Protein AF-A0A8C6IR20-F1 (afdb_monomer_lite)

pLDDT: mean 85.44, std 14.26, range [50.31, 96.75]

Organism: Melopsittacus undulatus (NCBI:txid13146)

Radius of gyration: 22.24 Å; chains: 1; bounding box: 39×12×78 Å

Sequence (79 aa):
MLELNLRSEKLILFSPKAPHVKAMVDHFITELRKDSQYVVAVRNYSPEDKSRLSFHKGDIIHLQPMKHPERGEWCPPPM

Foldseek 3Di:
DAWDDDPPDIDDDDDPCRVVVNVVVVVVVVVCVPPPQKDFACAFDDDPDPVDDGDHGGDIDGHDDPPPPPPPDDDDDDD

Structure (mmCIF, N/CA/C/O backbone):
data_AF-A0A8C6IR20-F1
#
_entry.id   AF-A0A8C6IR20-F1
#
loop_
_atom_site.group_PDB
_atom_site.id
_atom_site.type_symbol
_atom_site.label_atom_id
_atom_site.label_alt_id
_atom_site.label_comp_id
_atom_site.label_asym_id
_atom_site.label_entity_id
_atom_site.label_seq_id
_atom_site.pdbx_PDB_ins_code
_atom_site.Cartn_x
_atom_site.Cartn_y
_atom_site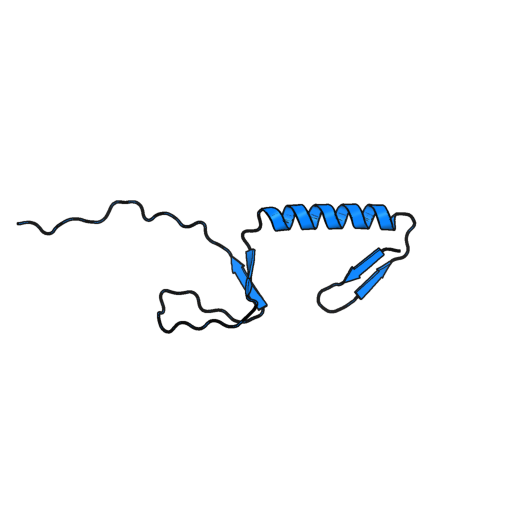.Cartn_z
_atom_site.occupancy
_atom_site.B_iso_or_equiv
_atom_site.auth_seq_id
_atom_site.auth_comp_id
_atom_site.auth_asym_id
_atom_site.auth_atom_id
_atom_site.pdbx_PDB_model_num
ATOM 1 N N . MET A 1 1 ? -10.957 -2.536 21.069 1.00 88.44 1 MET A N 1
ATOM 2 C CA . MET A 1 1 ? -9.534 -2.188 20.883 1.00 88.44 1 MET A CA 1
ATOM 3 C C . MET A 1 1 ? -9.278 -2.043 19.396 1.00 88.44 1 MET A C 1
ATOM 5 O O . MET A 1 1 ? -9.796 -2.851 18.635 1.00 88.44 1 MET A O 1
ATOM 9 N N . LEU A 1 2 ? -8.573 -0.995 18.988 1.00 92.44 2 LEU A N 1
ATOM 10 C CA . LEU A 1 2 ? -8.149 -0.749 17.614 1.00 92.44 2 LEU A CA 1
ATOM 11 C C . LEU A 1 2 ? -6.624 -0.802 17.594 1.00 92.44 2 LEU A C 1
ATOM 13 O O . LEU A 1 2 ? -5.983 -0.063 18.335 1.00 92.44 2 LEU A O 1
ATOM 17 N N . GLU A 1 3 ? -6.067 -1.668 16.759 1.00 93.44 3 GLU A N 1
ATOM 18 C CA . GLU A 1 3 ? -4.626 -1.769 16.546 1.00 93.44 3 GLU A CA 1
ATOM 19 C C . GLU 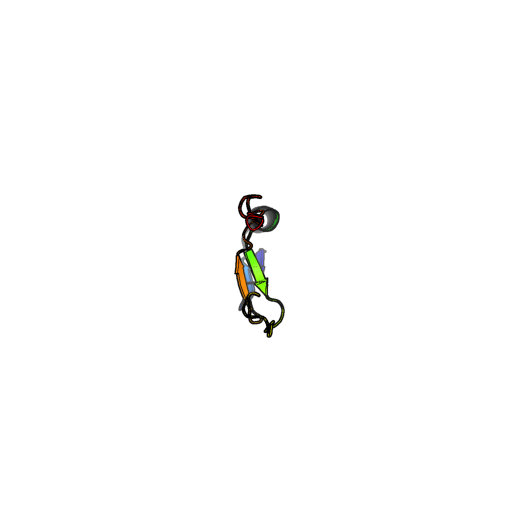A 1 3 ? -4.301 -1.367 15.111 1.00 93.44 3 GLU A C 1
ATOM 21 O O . GLU A 1 3 ? -4.870 -1.920 14.169 1.00 93.44 3 GLU A O 1
ATOM 26 N N . LEU A 1 4 ? -3.382 -0.418 14.949 1.00 91.50 4 LEU A N 1
ATOM 27 C CA . LEU A 1 4 ? -2.898 0.049 13.656 1.00 91.50 4 LEU A CA 1
ATOM 28 C C . LEU A 1 4 ? -1.380 -0.119 13.611 1.00 91.50 4 LEU A C 1
ATOM 30 O O . LEU A 1 4 ? -0.661 0.418 14.452 1.00 91.50 4 LEU A O 1
ATOM 34 N N . ASN A 1 5 ? -0.891 -0.863 12.623 1.00 92.75 5 ASN A N 1
ATOM 35 C CA . ASN A 1 5 ? 0.539 -0.962 12.352 1.00 92.75 5 ASN A CA 1
ATOM 36 C C . ASN A 1 5 ? 0.903 0.143 11.361 1.00 92.75 5 ASN A C 1
ATOM 38 O O . ASN A 1 5 ? 0.587 0.051 10.174 1.00 92.75 5 ASN A O 1
ATOM 42 N N . LEU A 1 6 ? 1.516 1.207 11.868 1.00 89.88 6 LEU A N 1
ATOM 43 C CA . LEU A 1 6 ? 2.076 2.276 11.055 1.00 89.88 6 LEU A CA 1
ATOM 44 C C . LEU A 1 6 ? 3.478 1.866 10.585 1.00 89.88 6 LEU A C 1
ATOM 46 O O . LEU A 1 6 ? 4.028 0.844 10.993 1.00 89.88 6 LEU A O 1
ATOM 50 N N . ARG A 1 7 ? 4.077 2.668 9.702 1.00 86.88 7 ARG A N 1
ATOM 51 C CA . ARG A 1 7 ? 5.373 2.341 9.087 1.00 86.88 7 ARG A CA 1
ATOM 52 C C . ARG A 1 7 ? 6.508 2.181 10.109 1.00 86.88 7 ARG A C 1
ATOM 54 O O . ARG A 1 7 ? 7.397 1.365 9.889 1.00 86.88 7 ARG A O 1
ATOM 61 N N . SER A 1 8 ? 6.495 2.970 11.180 1.00 90.56 8 SER A N 1
ATOM 62 C CA . SER A 1 8 ? 7.559 3.030 12.193 1.00 90.56 8 SER A CA 1
ATOM 63 C C . SER A 1 8 ? 7.119 2.557 13.575 1.00 90.56 8 SER A C 1
ATOM 65 O O . SER A 1 8 ? 7.964 2.334 14.435 1.00 90.56 8 SER A O 1
ATOM 67 N N . GLU A 1 9 ? 5.816 2.422 13.808 1.00 94.12 9 GLU A N 1
ATOM 68 C CA . GLU A 1 9 ? 5.273 2.211 15.144 1.00 94.12 9 GLU A CA 1
ATOM 69 C C . GLU A 1 9 ? 3.918 1.509 15.108 1.00 94.12 9 GLU A C 1
ATOM 71 O O . GLU A 1 9 ? 3.230 1.467 14.086 1.00 94.12 9 GLU A O 1
ATOM 76 N N . LYS A 1 10 ? 3.523 0.964 16.254 1.00 94.69 10 LYS A N 1
ATOM 77 C CA . LYS A 1 10 ? 2.209 0.361 16.445 1.00 94.69 10 LYS A CA 1
ATOM 78 C C . LYS A 1 10 ? 1.373 1.275 17.328 1.00 94.69 10 LYS A C 1
ATOM 80 O O . LYS A 1 10 ? 1.742 1.538 18.469 1.00 94.69 10 LYS A O 1
ATOM 85 N N . LEU A 1 11 ? 0.237 1.725 16.811 1.00 94.06 11 LEU A N 1
ATOM 86 C CA . LEU A 1 11 ? -0.724 2.532 17.549 1.00 94.06 11 LEU A CA 1
ATOM 87 C C . LEU A 1 11 ? -1.840 1.631 18.088 1.00 94.06 11 LEU A C 1
ATOM 89 O O . LEU A 1 11 ? -2.469 0.887 17.333 1.00 94.06 11 LEU A O 1
ATOM 93 N N . ILE A 1 12 ? -2.096 1.708 19.394 1.00 94.44 12 ILE A N 1
ATOM 94 C CA . ILE A 1 12 ? -3.153 0.950 20.073 1.00 94.44 12 ILE A CA 1
ATOM 95 C C . ILE A 1 12 ? -4.122 1.942 20.712 1.00 94.44 12 ILE A C 1
ATOM 97 O O . ILE A 1 12 ? -3.727 2.767 21.532 1.00 94.44 12 ILE A O 1
ATOM 101 N N . LEU A 1 13 ? -5.397 1.857 20.337 1.00 92.75 13 LEU A N 1
ATOM 102 C CA . LEU A 1 13 ? -6.456 2.745 20.808 1.00 92.75 13 LEU A CA 1
ATOM 103 C C . LEU A 1 13 ? -7.596 1.952 21.451 1.00 92.75 13 LEU A C 1
ATOM 105 O O . LEU A 1 13 ? -8.045 0.914 20.951 1.00 92.75 13 LEU A O 1
ATOM 109 N N . PHE A 1 14 ? -8.129 2.485 22.546 1.00 95.38 14 PHE A N 1
ATOM 110 C CA . PHE A 1 14 ? -9.263 1.905 23.257 1.00 95.38 14 PHE A CA 1
ATOM 111 C C . PHE A 1 14 ? -10.482 2.805 23.089 1.00 95.38 14 PHE A C 1
ATOM 113 O O . PHE A 1 14 ? -10.514 3.941 23.543 1.00 95.38 14 PHE A O 1
ATOM 120 N N . SER A 1 15 ? -11.491 2.293 22.388 1.00 93.38 15 SER A N 1
ATOM 121 C CA . SER A 1 15 ? -12.758 2.983 22.168 1.00 93.38 15 SER A CA 1
ATOM 122 C C . SER A 1 15 ? -13.878 1.957 21.977 1.00 93.38 15 SER A C 1
ATOM 124 O O . SER A 1 15 ? -13.640 0.937 21.317 1.00 93.38 15 SER A O 1
ATOM 126 N N . PRO A 1 16 ? -15.105 2.225 22.461 1.00 94.25 16 PRO A N 1
ATOM 127 C CA . PRO A 1 16 ? -16.287 1.426 22.129 1.00 94.25 16 PRO A CA 1
ATOM 128 C C . PRO A 1 16 ? -16.565 1.378 20.620 1.00 94.25 16 PRO A C 1
ATOM 130 O O . PRO A 1 16 ? -17.068 0.386 20.102 1.00 94.25 16 PRO A O 1
ATOM 133 N N . LYS A 1 17 ? -16.182 2.432 19.884 1.00 94.88 17 LYS A N 1
ATOM 134 C CA . LYS A 1 17 ? -16.338 2.514 18.424 1.00 94.88 17 LYS A CA 1
ATOM 135 C C . LYS A 1 17 ? -15.173 1.893 17.648 1.00 94.88 17 LYS A C 1
ATOM 137 O O . LYS A 1 17 ? -15.197 1.920 16.422 1.00 94.88 17 LYS A O 1
ATOM 142 N N . ALA A 1 18 ? -14.176 1.311 18.318 1.00 94.62 18 ALA A N 1
ATOM 143 C CA . ALA A 1 18 ? -12.999 0.728 17.668 1.00 94.62 18 ALA A CA 1
ATOM 144 C C . ALA A 1 18 ? -13.323 -0.240 16.505 1.00 94.62 18 ALA A C 1
ATOM 146 O O . ALA A 1 18 ? -12.685 -0.100 15.462 1.00 94.62 18 ALA A O 1
ATOM 147 N N . PRO A 1 19 ? -14.315 -1.153 16.606 1.00 92.56 19 PRO A N 1
ATOM 148 C CA . PRO A 1 19 ? -14.667 -2.032 15.487 1.00 92.56 19 PRO A CA 1
ATOM 149 C C . PRO A 1 19 ? -15.166 -1.269 14.251 1.00 92.56 19 PRO A C 1
ATOM 151 O O . PRO A 1 19 ? -14.802 -1.608 13.130 1.00 92.56 19 PRO A O 1
ATOM 154 N N . HIS A 1 20 ? -15.944 -0.202 14.456 1.00 94.62 20 HIS A N 1
ATOM 155 C CA . HIS A 1 20 ? -16.484 0.625 13.374 1.00 94.62 20 HIS A CA 1
ATOM 156 C C . HIS A 1 20 ? -15.381 1.425 12.682 1.00 94.62 20 HIS A C 1
ATOM 158 O O . HIS A 1 20 ? -15.322 1.470 11.457 1.00 94.62 20 HIS A O 1
ATOM 164 N N . VAL A 1 21 ? -14.475 2.019 13.466 1.00 93.88 21 VAL A N 1
ATOM 165 C CA . VAL A 1 21 ? -13.317 2.741 12.921 1.00 93.88 21 VAL A CA 1
ATOM 166 C C . VAL A 1 21 ? -12.426 1.789 12.127 1.00 93.88 21 VAL A C 1
ATOM 168 O O . VAL A 1 21 ? -12.019 2.133 11.022 1.00 93.88 21 VAL A O 1
ATOM 171 N N . LYS A 1 22 ? -12.176 0.577 12.641 1.00 93.56 22 LYS A N 1
ATOM 172 C CA . LYS A 1 22 ? -11.409 -0.447 11.923 1.00 93.56 22 LYS A CA 1
ATOM 173 C C . LYS A 1 22 ? -12.051 -0.785 10.575 1.00 93.56 22 LYS A C 1
ATOM 175 O O . LYS A 1 22 ? -11.371 -0.731 9.560 1.00 93.56 22 LYS A O 1
ATOM 180 N N . ALA A 1 23 ? -13.352 -1.079 10.569 1.00 94.38 23 ALA A N 1
ATOM 181 C CA . ALA A 1 23 ? -14.082 -1.421 9.350 1.00 94.38 23 ALA A CA 1
ATOM 182 C C . ALA A 1 23 ? -14.037 -0.291 8.309 1.00 94.38 23 ALA A C 1
ATOM 184 O O . ALA A 1 23 ? -13.821 -0.548 7.129 1.00 94.38 23 ALA A O 1
ATOM 185 N N . MET A 1 24 ? -14.184 0.961 8.753 1.00 95.44 24 MET A N 1
ATOM 186 C CA . MET A 1 24 ? -14.071 2.130 7.884 1.00 95.44 24 MET A CA 1
ATOM 187 C C . MET A 1 24 ? -12.671 2.227 7.263 1.00 95.44 24 MET A C 1
ATOM 189 O O . MET A 1 24 ? -12.551 2.333 6.047 1.00 95.44 24 MET A O 1
ATOM 193 N N . VAL A 1 25 ? -11.612 2.143 8.073 1.00 93.81 25 VAL A N 1
ATOM 194 C CA . VAL A 1 25 ? -10.221 2.206 7.590 1.00 93.81 25 VAL A CA 1
ATOM 195 C C . VAL A 1 25 ? -9.919 1.073 6.605 1.00 93.81 25 VAL A C 1
ATOM 197 O O . VAL A 1 25 ? -9.377 1.332 5.532 1.00 93.81 25 VAL A O 1
ATOM 200 N N . ASP A 1 26 ? -10.313 -0.160 6.929 1.00 93.19 26 ASP A N 1
ATOM 201 C CA . ASP A 1 26 ? -10.108 -1.326 6.063 1.00 93.19 26 ASP A CA 1
ATOM 202 C C . ASP A 1 26 ? -10.811 -1.155 4.704 1.00 93.19 26 ASP A C 1
ATOM 204 O O . ASP A 1 26 ? -10.246 -1.497 3.659 1.00 93.19 26 ASP A O 1
ATOM 208 N N . HIS A 1 27 ? -12.021 -0.584 4.703 1.00 95.12 27 HIS A N 1
ATOM 209 C CA . HIS A 1 27 ? -12.768 -0.295 3.482 1.00 95.12 27 HIS A CA 1
ATOM 210 C C . HIS A 1 27 ? -12.042 0.733 2.604 1.00 95.12 27 HIS A C 1
ATOM 212 O O . HIS A 1 27 ? -11.775 0.455 1.436 1.00 95.12 27 HIS A O 1
ATOM 218 N N . PHE A 1 28 ? -11.628 1.871 3.172 1.00 93.88 28 PHE A N 1
ATOM 219 C CA . PHE A 1 28 ? -10.886 2.894 2.426 1.00 93.88 28 PHE A CA 1
ATOM 220 C C . PHE A 1 28 ? -9.557 2.370 1.871 1.00 93.88 28 PHE A C 1
ATOM 222 O O . PHE A 1 28 ? -9.221 2.656 0.725 1.00 93.88 28 PHE A O 1
ATOM 229 N N . ILE A 1 29 ? -8.808 1.576 2.642 1.00 92.06 29 ILE A N 1
ATOM 230 C CA . ILE A 1 29 ? -7.561 0.961 2.162 1.00 92.06 29 ILE A CA 1
ATOM 231 C C . ILE A 1 29 ? -7.836 0.027 0.980 1.00 92.06 29 ILE A C 1
ATOM 233 O O . ILE A 1 29 ? -7.060 0.005 0.027 1.00 92.06 29 ILE A O 1
ATOM 237 N N . THR A 1 30 ? -8.918 -0.749 1.033 1.00 93.00 30 THR A N 1
ATOM 238 C CA . THR A 1 30 ? -9.270 -1.689 -0.038 1.00 93.00 30 THR A CA 1
ATOM 239 C C . THR A 1 30 ? -9.595 -0.957 -1.335 1.00 93.00 30 THR A C 1
ATOM 241 O O . THR A 1 30 ? -9.023 -1.290 -2.373 1.00 93.00 30 THR A O 1
ATOM 244 N N . GLU A 1 31 ? -10.422 0.087 -1.268 1.00 92.00 31 GLU A N 1
ATOM 245 C CA . GLU A 1 31 ? -10.760 0.903 -2.439 1.00 92.00 3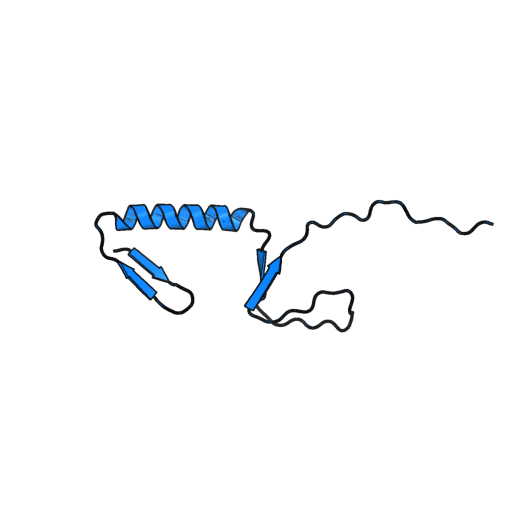1 GLU A CA 1
ATOM 246 C C . GLU A 1 31 ? -9.532 1.641 -2.992 1.00 92.00 31 GLU A C 1
ATOM 248 O O . GLU A 1 31 ? -9.278 1.596 -4.194 1.00 92.00 31 GLU A O 1
ATOM 253 N N . LEU A 1 32 ? -8.693 2.227 -2.126 1.00 90.31 32 LEU A N 1
ATOM 254 C CA . LEU A 1 32 ? -7.450 2.882 -2.553 1.00 90.31 32 LEU A CA 1
ATOM 255 C C . LEU A 1 32 ? -6.496 1.917 -3.260 1.00 90.31 32 LEU 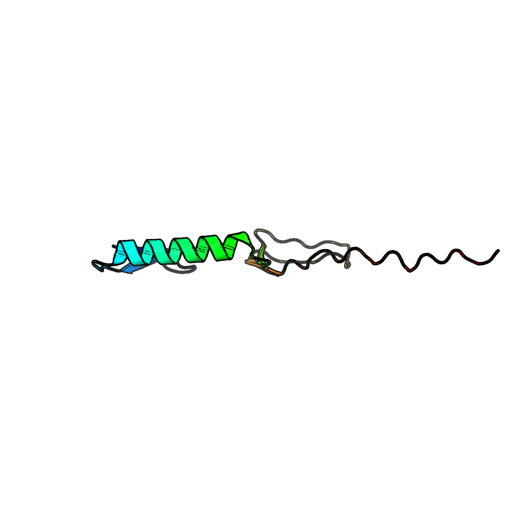A C 1
ATOM 257 O O . LEU A 1 32 ? -5.806 2.313 -4.193 1.00 90.31 32 LEU A O 1
ATOM 261 N N . ARG A 1 33 ? -6.434 0.652 -2.828 1.00 89.38 33 ARG A N 1
ATOM 262 C CA . ARG A 1 33 ? -5.550 -0.354 -3.432 1.00 89.38 33 ARG A CA 1
ATOM 263 C C . ARG A 1 33 ? -6.069 -0.899 -4.756 1.00 89.38 33 ARG A C 1
ATOM 265 O O . ARG A 1 33 ? -5.245 -1.335 -5.555 1.00 89.38 33 ARG A O 1
ATOM 272 N N . LYS A 1 34 ? -7.384 -0.908 -4.973 1.00 87.50 34 LYS A N 1
ATOM 273 C CA . LYS A 1 34 ? -8.012 -1.529 -6.144 1.00 87.50 34 LYS A CA 1
ATOM 274 C C . LYS A 1 34 ? -7.577 -0.877 -7.458 1.00 87.50 34 LYS A C 1
ATOM 276 O O . LYS A 1 34 ? -7.221 -1.596 -8.384 1.00 87.50 34 LYS A O 1
ATOM 281 N N . ASP A 1 35 ? -7.517 0.454 -7.490 1.00 82.88 35 ASP A N 1
ATOM 282 C CA . ASP A 1 35 ? -7.235 1.229 -8.709 1.00 82.88 35 ASP A CA 1
ATOM 283 C C . ASP A 1 35 ? -5.977 2.115 -8.588 1.00 82.88 35 ASP A C 1
ATOM 285 O O . ASP A 1 35 ? -5.758 3.033 -9.386 1.00 82.88 35 ASP A O 1
ATOM 289 N N . SER A 1 36 ? -5.121 1.846 -7.593 1.00 88.94 36 SER A N 1
ATOM 290 C CA . SER A 1 36 ? -3.890 2.612 -7.368 1.00 88.94 36 SER A CA 1
ATOM 291 C C . SER A 1 36 ? -2.956 2.524 -8.572 1.00 88.94 36 SER A C 1
ATOM 293 O O . SER A 1 36 ? -2.432 1.460 -8.898 1.00 88.94 36 SER A O 1
ATOM 295 N N . GLN A 1 37 ? -2.646 3.679 -9.157 1.00 91.31 37 GLN A N 1
ATOM 296 C CA . GLN A 1 37 ? -1.565 3.817 -10.135 1.00 91.31 37 GLN A CA 1
ATOM 297 C C . GLN A 1 37 ? -0.199 3.980 -9.461 1.00 91.31 37 GLN A C 1
ATOM 299 O O . GLN A 1 37 ? 0.773 4.328 -10.112 1.00 91.31 37 GL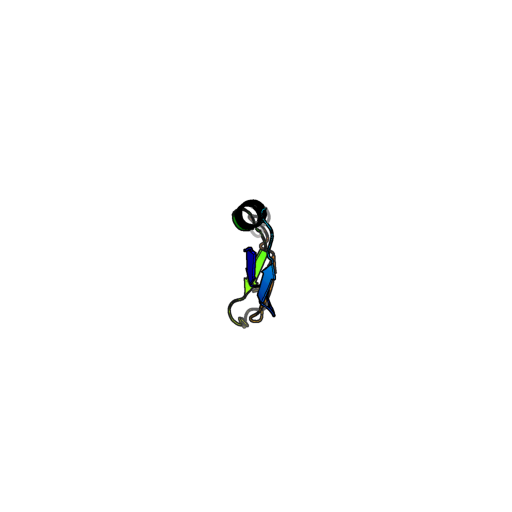N A O 1
ATOM 304 N N . TYR A 1 38 ? -0.093 3.753 -8.154 1.00 92.06 38 TYR A N 1
ATOM 305 C CA . TYR A 1 38 ? 1.161 3.849 -7.419 1.00 92.06 38 TYR A CA 1
ATOM 306 C C . TYR A 1 38 ? 1.568 2.488 -6.874 1.00 92.06 38 TYR A C 1
ATOM 308 O O . TYR A 1 38 ? 0.767 1.782 -6.255 1.00 92.06 38 TYR A O 1
ATOM 316 N N . VAL A 1 39 ? 2.839 2.148 -7.070 1.00 92.12 39 VAL A N 1
ATOM 317 C CA . VAL A 1 39 ? 3.469 0.932 -6.552 1.00 92.12 39 VAL A CA 1
ATOM 318 C C . VAL A 1 39 ? 4.738 1.283 -5.786 1.00 92.12 39 VAL A C 1
ATOM 320 O O . VAL A 1 39 ? 5.317 2.347 -5.982 1.00 92.12 39 VAL A O 1
ATOM 323 N N . VAL A 1 40 ? 5.181 0.386 -4.907 1.00 93.88 40 VAL A N 1
ATOM 324 C CA . VAL A 1 40 ? 6.435 0.550 -4.162 1.00 93.88 40 VAL A CA 1
ATOM 325 C C . VAL A 1 40 ? 7.439 -0.489 -4.635 1.00 93.88 40 VAL A C 1
ATOM 327 O O . VAL A 1 40 ? 7.139 -1.684 -4.678 1.00 93.88 40 VAL A O 1
ATOM 330 N N . ALA A 1 41 ? 8.647 -0.047 -4.962 1.00 95.38 41 ALA A N 1
ATOM 331 C CA . ALA A 1 41 ? 9.732 -0.933 -5.339 1.00 95.38 41 ALA A CA 1
ATOM 332 C C . ALA A 1 41 ? 10.148 -1.823 -4.158 1.00 95.38 41 ALA A C 1
ATOM 334 O O . ALA A 1 41 ? 10.607 -1.357 -3.117 1.00 95.38 41 ALA A O 1
ATOM 335 N N . VAL A 1 42 ? 10.029 -3.140 -4.323 1.00 94.56 42 VAL A N 1
ATOM 336 C CA . VAL A 1 42 ? 10.421 -4.119 -3.290 1.00 94.56 42 VAL A CA 1
ATOM 337 C C . VAL A 1 42 ? 11.914 -4.470 -3.321 1.00 94.56 42 VAL A C 1
ATOM 339 O O . VAL A 1 42 ? 12.433 -5.064 -2.374 1.00 94.56 42 VAL A O 1
ATOM 342 N N . ARG A 1 43 ? 12.608 -4.108 -4.405 1.00 94.19 43 ARG A N 1
ATOM 343 C CA . ARG A 1 43 ? 14.030 -4.370 -4.656 1.00 94.19 43 ARG A CA 1
ATOM 344 C C . ARG A 1 43 ? 14.629 -3.259 -5.517 1.00 94.19 43 ARG A C 1
ATOM 346 O O . ARG A 1 43 ? 13.886 -2.523 -6.159 1.00 94.19 43 ARG A O 1
ATOM 353 N N . ASN A 1 44 ? 15.955 -3.202 -5.564 1.00 94.81 44 ASN A N 1
ATOM 354 C CA . ASN A 1 44 ? 16.676 -2.304 -6.461 1.00 94.81 44 ASN A CA 1
ATOM 355 C C . ASN A 1 44 ? 16.628 -2.834 -7.899 1.00 94.81 44 ASN A C 1
ATOM 357 O O . ASN A 1 44 ? 16.642 -4.049 -8.117 1.00 94.81 44 ASN A O 1
ATOM 361 N N . TYR A 1 45 ? 16.611 -1.922 -8.862 1.00 93.38 45 TYR A N 1
ATOM 362 C CA . TYR A 1 45 ? 16.675 -2.230 -10.279 1.00 93.38 45 TYR A CA 1
ATOM 363 C C . TYR A 1 45 ? 17.444 -1.134 -11.020 1.00 93.38 45 TYR A C 1
ATOM 365 O O . TYR A 1 45 ? 17.003 0.010 -11.059 1.00 93.38 45 TYR A O 1
ATOM 373 N N . SER A 1 46 ? 18.587 -1.496 -11.604 1.00 92.62 46 SER A N 1
ATOM 374 C CA . SER A 1 46 ? 19.476 -0.587 -12.336 1.00 92.62 46 SER A CA 1
ATOM 375 C C . SER A 1 46 ? 19.816 -1.178 -13.714 1.00 92.62 46 SER A C 1
ATOM 377 O O . SER A 1 46 ? 20.773 -1.949 -13.827 1.00 92.62 46 SER A O 1
ATOM 379 N N . PRO A 1 47 ? 19.010 -0.899 -14.752 1.00 90.12 47 PRO A N 1
ATOM 380 C CA . PRO A 1 47 ? 19.270 -1.376 -16.109 1.00 90.12 47 PRO A CA 1
ATOM 381 C C . PRO A 1 47 ? 20.452 -0.640 -16.755 1.00 90.12 47 PRO A C 1
ATOM 383 O O . PRO A 1 47 ? 20.659 0.544 -16.502 1.00 90.12 47 PRO A O 1
ATOM 386 N N . GLU A 1 48 ? 21.190 -1.320 -17.637 1.00 90.19 48 GLU A N 1
ATOM 387 C CA . GLU A 1 48 ? 22.207 -0.681 -18.495 1.00 90.19 48 GLU A CA 1
ATOM 388 C C . GLU A 1 48 ? 21.568 0.203 -19.577 1.00 90.19 48 GLU A C 1
ATOM 390 O O . GLU A 1 48 ? 22.097 1.254 -19.942 1.00 90.19 48 GLU A O 1
ATOM 395 N N . ASP A 1 49 ? 20.397 -0.213 -20.067 1.00 91.25 49 ASP A N 1
ATOM 396 C CA . ASP A 1 49 ? 19.590 0.549 -21.009 1.00 91.25 49 ASP A CA 1
ATOM 397 C C . ASP A 1 49 ? 18.930 1.748 -20.313 1.00 91.25 49 ASP A C 1
ATOM 399 O O . ASP A 1 49 ? 18.011 1.598 -19.502 1.00 91.25 49 ASP A O 1
ATOM 403 N N . LYS A 1 50 ? 19.382 2.950 -20.688 1.00 82.38 50 LYS A N 1
ATOM 404 C CA . LYS A 1 50 ? 18.897 4.234 -20.164 1.00 82.38 50 LYS A CA 1
ATOM 405 C C . LYS A 1 50 ? 17.435 4.531 -20.514 1.00 82.38 50 LYS A C 1
ATOM 407 O O . LYS A 1 50 ? 16.872 5.461 -19.946 1.00 82.38 50 LYS A O 1
ATOM 412 N N . SER A 1 51 ? 16.818 3.774 -21.427 1.00 83.94 51 SER A N 1
ATOM 413 C CA . SER A 1 51 ? 15.389 3.897 -21.742 1.00 83.94 51 SER A CA 1
ATOM 414 C C . SER A 1 51 ? 14.482 3.313 -20.649 1.00 83.94 51 SER A C 1
ATOM 416 O O . SER A 1 51 ? 13.291 3.623 -20.589 1.00 83.94 51 SER A O 1
ATOM 418 N N . ARG A 1 52 ? 15.034 2.474 -19.761 1.00 86.00 52 ARG A N 1
ATOM 419 C CA . ARG A 1 52 ? 14.292 1.790 -18.698 1.00 86.00 52 ARG A CA 1
ATOM 420 C C . ARG A 1 52 ? 14.442 2.535 -17.373 1.00 86.00 52 ARG A C 1
ATOM 422 O O . ARG A 1 52 ? 15.527 2.979 -17.010 1.00 86.00 52 ARG A O 1
ATOM 429 N N . LEU A 1 53 ? 13.350 2.623 -16.613 1.00 89.50 53 LEU A N 1
ATOM 430 C CA . LEU A 1 53 ? 13.346 3.266 -15.298 1.00 89.50 53 LEU A CA 1
ATOM 431 C C . LEU A 1 53 ? 14.269 2.519 -14.320 1.00 89.50 53 LEU A C 1
ATOM 433 O O . LEU A 1 53 ? 14.101 1.319 -14.104 1.00 89.50 53 LEU A O 1
ATOM 437 N N . SER A 1 54 ? 15.202 3.249 -13.708 1.00 93.12 54 SER A N 1
ATOM 438 C CA . SER A 1 54 ? 16.020 2.788 -12.581 1.00 93.12 54 SER A CA 1
ATOM 439 C C . SER A 1 54 ? 15.367 3.204 -11.262 1.00 93.12 54 SER A C 1
ATOM 441 O O . SER A 1 54 ? 14.869 4.325 -11.159 1.00 93.12 54 SER A O 1
ATOM 443 N N . PHE A 1 55 ? 15.350 2.317 -10.268 1.00 95.38 55 PHE A N 1
ATOM 444 C CA . PHE A 1 55 ? 14.720 2.572 -8.969 1.00 95.38 55 PHE A CA 1
ATOM 445 C C . PHE A 1 55 ? 15.361 1.763 -7.836 1.00 95.38 55 PHE A C 1
ATOM 447 O O . PHE A 1 55 ? 15.932 0.688 -8.042 1.00 95.38 55 PHE A O 1
ATOM 454 N N . HIS A 1 56 ? 15.228 2.262 -6.612 1.00 96.75 56 HIS A N 1
ATOM 455 C CA . HIS A 1 56 ? 15.706 1.631 -5.388 1.00 96.75 56 HIS A CA 1
ATOM 456 C C . HIS A 1 56 ? 14.552 1.056 -4.567 1.00 96.75 56 HIS A C 1
ATOM 458 O O . HIS A 1 56 ? 13.397 1.461 -4.679 1.00 96.75 56 HIS A O 1
ATOM 464 N N . LYS A 1 57 ? 14.868 0.091 -3.700 1.00 95.38 57 LYS A N 1
ATOM 465 C CA . LYS A 1 57 ? 13.914 -0.483 -2.754 1.00 95.38 57 LYS A CA 1
ATOM 466 C C . LYS A 1 57 ? 13.324 0.622 -1.875 1.00 95.38 57 LYS A C 1
ATOM 468 O O . LYS A 1 57 ? 14.044 1.278 -1.129 1.00 95.38 57 LYS A O 1
ATOM 473 N N . GLY A 1 58 ? 12.001 0.737 -1.898 1.00 93.12 58 GLY A N 1
ATOM 474 C CA . GLY A 1 58 ? 11.236 1.734 -1.158 1.00 93.12 58 GLY A CA 1
ATOM 475 C C . GLY A 1 58 ? 10.770 2.921 -1.997 1.00 93.12 58 GLY A C 1
ATOM 476 O O . GLY A 1 58 ? 9.933 3.677 -1.504 1.00 93.12 58 GLY A O 1
ATOM 477 N N . ASP A 1 59 ? 11.239 3.061 -3.240 1.00 95.31 59 ASP A N 1
ATOM 478 C CA . ASP A 1 59 ? 10.772 4.116 -4.138 1.00 95.31 59 ASP A CA 1
ATOM 479 C C . ASP A 1 59 ? 9.291 3.927 -4.477 1.00 95.31 59 ASP A C 1
ATOM 481 O O . ASP A 1 59 ? 8.828 2.807 -4.718 1.00 95.31 59 ASP A O 1
ATOM 485 N N . ILE A 1 60 ? 8.550 5.036 -4.507 1.00 93.44 60 ILE A N 1
ATOM 486 C CA . ILE A 1 60 ? 7.159 5.074 -4.961 1.00 93.44 60 ILE A CA 1
ATOM 487 C C . ILE A 1 60 ? 7.169 5.380 -6.457 1.00 93.44 60 ILE A C 1
ATOM 489 O O . ILE A 1 60 ? 7.646 6.429 -6.883 1.00 93.44 60 ILE A O 1
ATOM 493 N N . ILE A 1 61 ? 6.623 4.467 -7.251 1.00 93.94 61 ILE A N 1
ATOM 494 C CA . ILE A 1 61 ? 6.597 4.541 -8.708 1.00 93.94 61 ILE A CA 1
ATOM 495 C C . ILE A 1 61 ? 5.154 4.758 -9.151 1.00 93.94 61 ILE A C 1
ATOM 497 O O . ILE A 1 61 ? 4.265 3.990 -8.784 1.00 93.94 61 ILE A O 1
ATOM 501 N N . HIS A 1 62 ? 4.930 5.792 -9.960 1.00 91.69 62 HIS A N 1
ATOM 502 C CA . HIS A 1 62 ? 3.652 6.017 -10.623 1.00 91.69 62 HIS A CA 1
ATOM 503 C C . HIS A 1 62 ? 3.604 5.251 -11.949 1.00 91.69 62 HIS A C 1
ATOM 505 O O . HIS A 1 62 ? 4.433 5.462 -12.837 1.00 91.69 62 HIS A O 1
ATOM 511 N N . LEU A 1 63 ? 2.625 4.367 -12.083 1.00 88.88 63 LEU A N 1
ATOM 512 C CA . LEU A 1 63 ? 2.296 3.647 -13.297 1.00 88.88 63 LEU A CA 1
ATOM 513 C C . LEU A 1 63 ? 1.657 4.627 -14.277 1.00 88.88 63 LEU A C 1
ATOM 515 O O . LEU A 1 63 ? 0.563 5.142 -14.061 1.00 88.88 63 LEU A O 1
ATOM 519 N N . GLN A 1 64 ? 2.357 4.900 -15.372 1.00 82.19 64 GLN A N 1
ATOM 520 C CA . GLN A 1 64 ? 1.739 5.579 -16.498 1.00 82.19 64 GLN A CA 1
ATOM 521 C C . GLN A 1 64 ? 0.970 4.542 -17.323 1.00 82.19 64 GLN A C 1
ATOM 523 O O . GLN A 1 64 ? 1.531 3.482 -17.623 1.00 82.19 64 GLN A O 1
ATOM 528 N N . PRO A 1 65 ? -0.284 4.826 -17.721 1.00 76.31 65 PRO A N 1
ATOM 529 C CA . PRO A 1 65 ? -0.957 4.027 -18.731 1.00 76.31 65 PRO A CA 1
ATOM 530 C C . PRO A 1 65 ? -0.042 3.942 -19.950 1.00 76.31 65 PRO A C 1
ATOM 532 O O . PRO A 1 65 ? 0.486 4.971 -20.384 1.00 76.31 65 PRO A O 1
ATOM 535 N N . MET A 1 66 ? 0.160 2.744 -20.504 1.00 65.88 66 MET A N 1
ATOM 536 C CA . MET A 1 66 ? 0.829 2.642 -21.795 1.00 65.88 66 MET A CA 1
ATOM 537 C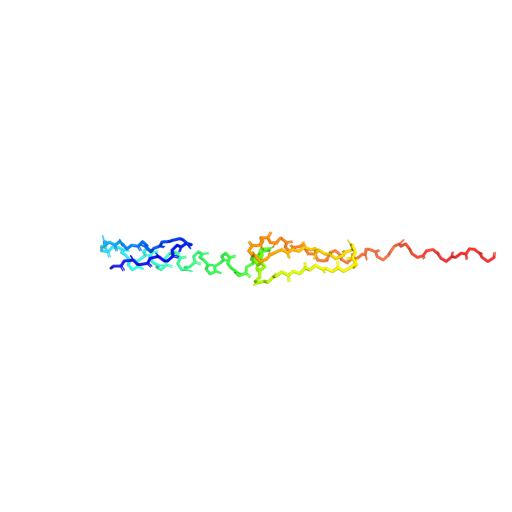 C . MET A 1 66 ? -0.010 3.422 -22.805 1.00 65.88 66 MET A C 1
ATOM 539 O O . MET A 1 66 ? -1.054 2.951 -23.256 1.00 65.88 66 MET A O 1
ATOM 543 N N . LYS A 1 67 ? 0.442 4.624 -23.170 1.00 58.62 67 LYS A N 1
ATOM 544 C CA . LYS A 1 67 ? 0.028 5.225 -24.429 1.00 58.62 67 LYS A CA 1
ATOM 545 C C . LYS A 1 67 ? 0.541 4.269 -25.493 1.00 58.62 67 LYS A C 1
ATOM 547 O O . LYS A 1 67 ? 1.751 4.157 -25.680 1.00 58.62 67 LYS A O 1
ATOM 552 N N . HIS A 1 68 ? -0.365 3.533 -26.132 1.00 53.34 68 HIS A N 1
ATOM 553 C CA . HIS A 1 68 ? -0.029 2.887 -27.391 1.00 53.34 68 HIS A CA 1
ATOM 554 C C . HIS A 1 68 ? 0.583 3.990 -28.266 1.00 53.34 68 HIS A C 1
ATOM 556 O O . HIS A 1 68 ? -0.062 5.034 -28.403 1.00 53.34 68 HIS A O 1
ATOM 562 N N . PRO A 1 69 ? 1.820 3.843 -28.773 1.00 52.81 69 PRO A N 1
ATOM 563 C CA . PRO A 1 69 ? 2.354 4.829 -29.696 1.00 52.81 69 PRO A CA 1
ATOM 564 C C . PRO A 1 69 ? 1.351 4.935 -30.841 1.00 52.81 69 PRO A C 1
ATOM 566 O O . PRO A 1 69 ? 0.952 3.911 -31.410 1.00 52.81 69 PRO A O 1
ATOM 569 N N . GLU A 1 70 ? 0.862 6.148 -31.105 1.00 54.97 70 GLU A N 1
ATOM 570 C CA . GLU A 1 70 ? -0.029 6.359 -32.234 1.00 54.97 70 GLU A CA 1
ATOM 571 C C . GLU A 1 70 ? 0.689 5.851 -33.481 1.00 54.97 70 GLU A C 1
ATOM 573 O O . GLU A 1 70 ? 1.858 6.151 -33.731 1.00 54.97 70 GLU A O 1
ATOM 578 N N . ARG A 1 71 ? 0.012 4.972 -34.214 1.00 50.31 71 ARG A N 1
ATOM 579 C CA . ARG A 1 71 ? 0.533 4.346 -35.423 1.00 50.31 71 ARG A CA 1
ATOM 580 C C . ARG A 1 71 ? 0.614 5.440 -36.495 1.00 50.31 71 ARG A C 1
ATOM 582 O O . ARG A 1 71 ? -0.342 5.607 -37.241 1.00 50.31 71 ARG A O 1
ATOM 589 N N . GLY A 1 72 ? 1.700 6.217 -36.514 1.00 55.22 72 GLY A N 1
ATOM 590 C CA . GLY A 1 72 ? 1.751 7.458 -37.297 1.00 55.22 72 GLY A CA 1
ATOM 591 C C . GLY A 1 72 ? 3.095 7.885 -37.890 1.00 55.22 72 GLY A C 1
ATOM 592 O O . GLY A 1 72 ? 3.092 8.815 -38.682 1.00 55.22 72 GLY A O 1
ATOM 593 N N . GLU A 1 73 ? 4.225 7.232 -37.599 1.00 50.94 73 GLU A N 1
ATOM 594 C CA . GLU A 1 73 ? 5.535 7.695 -38.110 1.00 50.94 73 GLU A CA 1
ATOM 595 C C . GLU A 1 73 ? 6.403 6.559 -38.670 1.00 50.94 73 GLU A C 1
ATOM 597 O O . GLU A 1 73 ? 7.579 6.421 -38.347 1.00 50.94 73 GLU A O 1
ATOM 602 N N . TRP A 1 74 ? 5.834 5.731 -39.549 1.00 57.59 74 TRP A N 1
ATOM 603 C CA . TRP A 1 74 ? 6.657 4.969 -40.492 1.00 57.59 74 TRP A CA 1
ATOM 604 C C . TRP A 1 74 ? 6.419 5.506 -41.901 1.00 57.59 74 TRP A C 1
ATOM 606 O O . TRP A 1 74 ? 5.538 5.040 -42.620 1.00 57.59 74 TRP A O 1
ATOM 616 N N . CYS A 1 75 ? 7.189 6.530 -42.274 1.00 57.00 75 CYS A N 1
ATOM 617 C CA . CYS A 1 75 ? 7.330 6.941 -43.666 1.00 57.00 75 CYS A CA 1
ATOM 618 C C . CYS A 1 75 ? 8.413 6.061 -44.310 1.00 57.00 75 CYS A C 1
ATOM 620 O O . CYS A 1 75 ? 9.573 6.163 -43.901 1.00 57.00 75 CYS A O 1
ATOM 622 N N . PRO A 1 76 ? 8.086 5.195 -45.287 1.00 55.00 76 PRO A N 1
ATOM 623 C CA . PRO A 1 76 ? 9.118 4.532 -46.073 1.00 55.00 76 PRO A CA 1
ATOM 624 C C . PRO A 1 76 ? 9.919 5.576 -46.870 1.00 55.00 76 PRO A C 1
ATOM 626 O O . PRO A 1 76 ? 9.351 6.597 -47.277 1.00 55.00 76 PRO A O 1
ATOM 629 N N . PRO A 1 77 ? 11.224 5.349 -47.104 1.00 53.00 77 PRO A N 1
ATOM 630 C CA . PRO A 1 77 ? 12.023 6.252 -47.921 1.00 53.00 77 PRO A CA 1
ATOM 631 C C . PRO A 1 77 ? 11.487 6.281 -49.365 1.00 53.00 77 PRO A C 1
ATOM 633 O O . PRO A 1 77 ? 11.013 5.249 -49.853 1.00 53.00 77 PRO A O 1
ATOM 636 N N . PRO A 1 78 ? 11.533 7.443 -50.046 1.00 58.38 78 PRO A N 1
ATOM 637 C CA . PRO A 1 78 ? 11.108 7.540 -51.437 1.00 58.38 78 PRO A CA 1
ATOM 638 C C . PRO A 1 78 ? 12.005 6.670 -52.328 1.00 58.38 78 PRO A C 1
ATOM 640 O O . PRO A 1 78 ? 13.219 6.618 -52.117 1.00 58.38 78 PRO A O 1
ATOM 643 N N . MET A 1 79 ? 11.369 5.973 -53.279 1.00 58.53 79 MET A N 1
ATOM 644 C CA . MET A 1 79 ? 12.029 5.177 -54.324 1.00 58.53 79 MET A CA 1
ATOM 645 C C . MET A 1 79 ? 12.867 6.040 -55.263 1.00 58.53 79 MET A C 1
ATOM 647 O O . MET A 1 79 ? 12.428 7.175 -55.559 1.00 58.53 79 MET A O 1
#

InterPro domains:
  IPR001452 SH3 domain [PF07653] (38-74)
  IPR036028 SH3-like domain superfamily [SSF50044] (31-74)
  IPR051567 Unconventional Myosin ATPase [PTHR22692] (1-71)

Secondary structure (DSSP, 8-state):
-EEEE-SS-EEEE--TTHHHHHHHHHHHHHHHHHS--EEE-SS-B--SSTTSPPB-TT-EEE-----PPPS----PPP-